Protein AF-A0A453GQE5-F1 (afdb_monomer_lite)

Foldseek 3Di:
DVLVVVLPDDLVVDPPVVSVCVVVVNDGSVLVNVVVVLCVDPVSVVQCVDPVSVVCVSVDVCVVVVVCVVVVCVVVVVD

Secondary structure (DSSP, 8-state):
-HHHHHTTS-GGGS-HHHHHHHHTT-S-HHHHHHHHHHHTSHHHHHHTTSHHHHHHHHH-HHHHHHHHHHHHHHHHS--

Sequence (79 aa):
LFVLAQAGRKLSSLPADLAAAVEGGRVTGDIVRRFAEMDASPLLRWLLRFRGFRERLLADDLFLAKLAMEMGVGMIAKV

pLDDT: mean 70.41, std 10.44, range [46.22, 85.56]

Structure (mmCIF, N/CA/C/O backbone):
data_AF-A0A453GQE5-F1
#
_entry.id   AF-A0A453GQE5-F1
#
loop_
_atom_site.group_PDB
_atom_site.id
_atom_site.type_symbol
_atom_site.label_atom_id
_atom_site.label_alt_id
_atom_site.label_comp_id
_atom_site.label_asym_id
_atom_site.label_entity_id
_atom_site.label_seq_id
_atom_site.pdbx_PDB_ins_code
_atom_site.Cartn_x
_atom_site.Cartn_y
_atom_site.Cartn_z
_atom_site.occupancy
_atom_si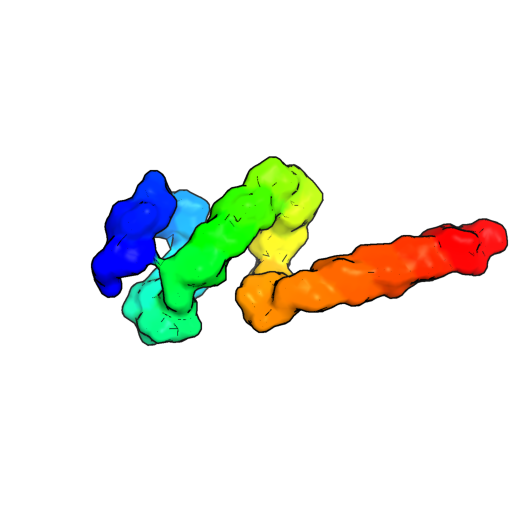te.B_iso_or_equiv
_atom_site.auth_seq_id
_atom_site.auth_comp_id
_atom_site.auth_asym_id
_atom_site.auth_atom_id
_atom_site.pdbx_PDB_model_num
ATOM 1 N N . LEU A 1 1 ? -7.363 5.024 17.833 1.00 50.53 1 LEU A N 1
ATOM 2 C CA . LEU A 1 1 ? -8.424 5.955 17.367 1.00 50.53 1 LEU A CA 1
ATOM 3 C C . LEU A 1 1 ? -7.919 7.347 16.954 1.00 50.53 1 LEU A C 1
ATOM 5 O O . LEU A 1 1 ? -8.312 7.802 15.891 1.00 50.53 1 LEU A O 1
ATOM 9 N N . PHE A 1 2 ? -7.022 8.006 17.702 1.00 48.72 2 PHE A N 1
ATOM 10 C CA . PHE A 1 2 ? -6.574 9.388 17.408 1.00 48.72 2 PHE A CA 1
ATOM 11 C C . PHE A 1 2 ? -5.812 9.573 16.075 1.00 48.72 2 PHE A C 1
ATOM 13 O O . PHE A 1 2 ? -5.791 10.646 15.483 1.00 48.72 2 PHE A O 1
ATOM 20 N N . VAL A 1 3 ? -5.204 8.501 15.572 1.00 51.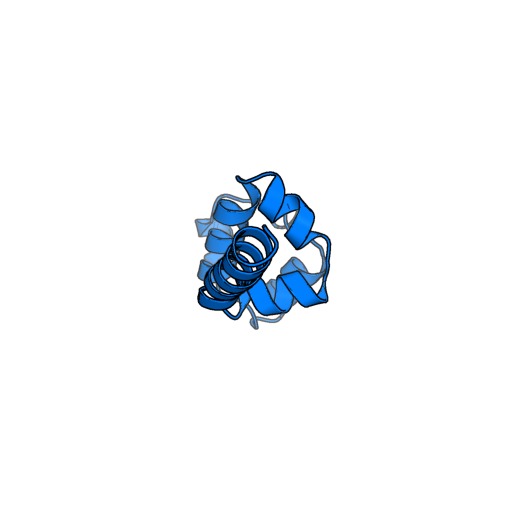00 3 VAL A N 1
ATOM 21 C CA . VAL A 1 3 ? -4.309 8.538 14.409 1.00 51.00 3 VAL A CA 1
ATOM 22 C C . VAL A 1 3 ? -5.063 8.511 13.066 1.00 51.00 3 VAL A C 1
ATOM 24 O O . VAL A 1 3 ? -4.608 9.086 12.082 1.00 51.00 3 VAL A O 1
ATOM 27 N N . LEU A 1 4 ? -6.258 7.916 13.035 1.00 50.56 4 LEU A N 1
ATOM 28 C CA . LEU A 1 4 ? -7.147 7.912 11.866 1.00 50.56 4 LEU A CA 1
ATOM 29 C C . LEU A 1 4 ? -7.781 9.287 11.612 1.00 50.56 4 LEU A C 1
ATOM 31 O O . LEU A 1 4 ? -7.981 9.668 10.463 1.00 50.56 4 LEU A O 1
ATOM 35 N N . ALA A 1 5 ? -8.047 10.047 12.680 1.00 48.28 5 ALA A N 1
ATOM 36 C CA . ALA A 1 5 ? -8.581 11.404 12.589 1.00 48.28 5 ALA A CA 1
ATOM 37 C C . ALA A 1 5 ? -7.545 12.408 12.043 1.00 48.28 5 ALA A C 1
ATOM 39 O O . ALA A 1 5 ? -7.914 13.309 11.296 1.00 48.28 5 ALA A O 1
ATOM 40 N N . GLN A 1 6 ? -6.251 12.222 12.344 1.00 46.22 6 GLN A N 1
ATOM 41 C CA . GLN A 1 6 ? -5.172 13.073 11.815 1.00 46.22 6 GLN A CA 1
ATOM 42 C C . GLN A 1 6 ? -4.831 12.808 10.341 1.00 46.22 6 GLN A C 1
ATOM 44 O O . GLN A 1 6 ? -4.314 13.695 9.671 1.00 46.22 6 GLN A O 1
ATOM 49 N N . ALA A 1 7 ? -5.132 11.620 9.810 1.00 52.25 7 ALA A N 1
ATOM 50 C CA . ALA A 1 7 ? -4.806 11.265 8.426 1.00 52.25 7 ALA A CA 1
ATOM 51 C C . ALA A 1 7 ? -5.790 11.835 7.381 1.00 52.25 7 ALA A C 1
ATOM 53 O O . ALA A 1 7 ? -5.612 11.602 6.187 1.00 52.25 7 ALA A O 1
ATOM 54 N N . GLY A 1 8 ? -6.848 12.546 7.794 1.00 47.78 8 GLY A N 1
ATOM 55 C CA . GLY A 1 8 ? -7.758 13.245 6.874 1.00 47.78 8 GLY A CA 1
ATOM 56 C C . GLY A 1 8 ? -8.524 12.349 5.885 1.00 47.78 8 GLY A C 1
ATOM 57 O O . GLY A 1 8 ? -9.139 12.854 4.947 1.00 47.78 8 GLY A O 1
ATOM 58 N N . ARG A 1 9 ? -8.518 11.020 6.065 1.00 54.28 9 ARG A N 1
ATOM 59 C CA . ARG A 1 9 ? -9.189 10.049 5.183 1.00 54.28 9 ARG A CA 1
ATOM 60 C C . ARG A 1 9 ? -10.114 9.140 5.987 1.00 54.28 9 ARG A C 1
ATOM 62 O O . ARG A 1 9 ? -9.719 8.545 6.984 1.00 54.28 9 ARG A O 1
ATOM 69 N N . LYS A 1 10 ? -11.362 9.016 5.521 1.00 51.62 10 LYS A N 1
ATOM 70 C CA . LYS A 1 10 ? -12.369 8.091 6.067 1.00 51.62 10 LYS A CA 1
ATOM 71 C C . LYS A 1 10 ? -11.865 6.647 5.964 1.00 51.62 10 LYS A C 1
ATOM 73 O O . LYS A 1 10 ? -11.431 6.244 4.884 1.00 51.62 10 LYS A O 1
ATOM 78 N N . LEU A 1 11 ? -12.031 5.852 7.030 1.00 52.78 11 LEU A N 1
ATOM 79 C CA . LEU A 1 11 ? -11.781 4.398 7.018 1.00 52.78 11 LEU A CA 1
ATOM 80 C C . LEU A 1 11 ? -12.455 3.688 5.831 1.00 52.78 11 LEU A C 1
ATOM 82 O O . LEU A 1 11 ? -11.913 2.711 5.334 1.00 52.78 11 LEU A O 1
ATOM 86 N N . SER A 1 12 ? -13.585 4.204 5.331 1.00 51.03 12 SER A N 1
ATOM 87 C CA . SER A 1 12 ? -14.289 3.655 4.161 1.00 51.03 12 SER A CA 1
ATOM 88 C C . SER A 1 12 ? -13.493 3.660 2.855 1.00 51.03 12 SER A C 1
ATOM 90 O O . SER A 1 12 ? -13.892 2.974 1.923 1.00 51.03 12 SER A O 1
ATOM 92 N N . SER A 1 13 ? -12.411 4.440 2.743 1.00 58.91 13 SER A N 1
ATOM 93 C CA . SER A 1 13 ? -11.572 4.440 1.538 1.00 58.91 13 SER A CA 1
ATOM 94 C C . SER A 1 13 ? -10.436 3.415 1.601 1.00 58.91 13 SER A C 1
ATOM 96 O O . SER A 1 13 ? -9.739 3.232 0.603 1.00 58.91 13 SER A O 1
ATOM 98 N N . LEU A 1 14 ? -10.224 2.782 2.759 1.00 64.75 14 LEU A N 1
ATOM 99 C CA . LEU A 1 14 ? -9.219 1.743 2.952 1.00 64.75 14 LEU A CA 1
ATOM 100 C C . LEU A 1 14 ? -9.842 0.370 2.658 1.00 64.75 14 LEU A C 1
ATOM 102 O O . LEU A 1 14 ? -11.014 0.142 2.966 1.00 64.75 14 LEU A O 1
ATOM 106 N N . PRO A 1 15 ? -9.081 -0.575 2.086 1.00 67.12 15 PRO A N 1
ATOM 107 C CA . PRO A 1 15 ? -9.570 -1.933 1.905 1.00 67.12 15 PRO A CA 1
ATOM 108 C C . PRO A 1 15 ? -9.851 -2.590 3.267 1.00 67.12 15 PRO A C 1
ATOM 110 O O . PRO A 1 15 ? -9.092 -2.394 4.215 1.00 67.12 15 PRO A O 1
ATOM 113 N N . ALA A 1 16 ? -10.916 -3.396 3.349 1.00 67.56 16 ALA A N 1
ATOM 114 C CA . ALA A 1 16 ? -11.451 -3.953 4.603 1.00 67.56 16 ALA A CA 1
ATOM 115 C C . ALA A 1 16 ? -10.405 -4.660 5.489 1.00 67.56 16 ALA A C 1
ATOM 117 O O . ALA A 1 16 ? -10.450 -4.560 6.710 1.00 67.56 16 ALA A O 1
ATOM 118 N N . ASP A 1 17 ? -9.430 -5.321 4.870 1.00 69.75 17 ASP A N 1
ATOM 119 C CA . ASP A 1 17 ? -8.314 -5.986 5.550 1.00 69.75 17 ASP A CA 1
ATOM 120 C C . ASP A 1 17 ? -7.381 -4.997 6.277 1.00 69.75 17 ASP A C 1
ATOM 122 O O . ASP A 1 17 ? -6.989 -5.219 7.420 1.00 69.75 17 ASP A O 1
ATOM 126 N N . LEU A 1 18 ? -7.107 -3.845 5.657 1.00 69.69 18 LEU A N 1
ATOM 127 C CA . LEU A 1 18 ? -6.301 -2.786 6.259 1.00 69.69 18 LEU A CA 1
ATOM 128 C C . LEU A 1 18 ? -7.084 -2.051 7.351 1.00 69.69 18 LEU A C 1
ATOM 130 O O . LEU A 1 18 ? -6.528 -1.738 8.398 1.00 69.69 18 LEU A O 1
ATOM 134 N N . ALA A 1 19 ? -8.382 -1.819 7.133 1.00 70.06 19 ALA A N 1
ATOM 135 C CA . ALA A 1 19 ? -9.261 -1.246 8.148 1.00 70.06 19 ALA A CA 1
ATOM 136 C C . ALA A 1 19 ? -9.301 -2.127 9.410 1.00 70.06 19 ALA A C 1
ATOM 138 O O . ALA A 1 19 ? -9.098 -1.618 10.509 1.00 70.06 19 ALA A O 1
ATOM 139 N N . ALA A 1 20 ? -9.444 -3.448 9.250 1.00 70.56 20 ALA A N 1
ATOM 140 C CA . ALA A 1 20 ? -9.407 -4.402 10.358 1.00 70.56 20 ALA A CA 1
ATOM 141 C C . ALA A 1 20 ? -8.043 -4.432 11.073 1.00 70.56 20 ALA A C 1
ATOM 143 O O . ALA A 1 20 ? -7.985 -4.534 12.298 1.00 70.56 20 ALA A O 1
ATOM 144 N N . ALA A 1 21 ? -6.935 -4.312 10.334 1.00 70.12 21 ALA A N 1
ATOM 145 C CA . ALA A 1 21 ? -5.593 -4.273 10.914 1.00 70.12 21 ALA A CA 1
ATOM 146 C C . ALA A 1 21 ? -5.310 -2.970 11.692 1.00 70.12 21 ALA A C 1
ATOM 148 O O . ALA A 1 21 ? -4.604 -2.992 12.704 1.00 70.12 21 ALA A O 1
ATOM 149 N N . VAL A 1 22 ? -5.893 -1.850 11.253 1.00 70.44 22 VAL A N 1
ATOM 150 C CA . VAL A 1 22 ? -5.843 -0.562 11.961 1.00 70.44 22 VAL A CA 1
ATOM 151 C C . VAL A 1 22 ? -6.732 -0.584 13.209 1.00 70.44 22 VAL A C 1
ATOM 153 O O . VAL A 1 22 ? -6.291 -0.149 14.272 1.00 70.44 22 VAL A O 1
ATOM 156 N N . GLU A 1 23 ? -7.951 -1.125 13.117 1.00 68.12 23 GLU A N 1
ATOM 157 C CA . GLU A 1 23 ? -8.858 -1.303 14.266 1.00 68.12 23 GLU A CA 1
ATOM 158 C C . GLU A 1 23 ? -8.257 -2.234 15.326 1.00 68.12 23 GLU A C 1
ATOM 160 O O . GLU A 1 23 ? -8.325 -1.950 16.519 1.00 68.12 23 GLU A O 1
ATOM 165 N N . GLY A 1 24 ? -7.581 -3.301 14.893 1.00 69.00 24 GLY A N 1
ATOM 166 C CA . GLY A 1 24 ? -6.876 -4.234 15.771 1.00 69.00 24 GLY A CA 1
ATOM 167 C C . GLY A 1 24 ? -5.570 -3.700 16.373 1.00 69.00 24 GLY A C 1
ATOM 168 O O . GLY A 1 24 ? -4.863 -4.465 17.024 1.00 69.00 24 GLY A O 1
ATOM 169 N N . GLY A 1 25 ? -5.203 -2.435 16.128 1.00 66.25 25 GLY A N 1
ATOM 170 C CA . GLY A 1 25 ? -3.993 -1.810 16.674 1.00 66.25 25 GLY A CA 1
ATOM 171 C C . GLY A 1 25 ? -2.671 -2.364 16.125 1.00 66.25 25 GLY A C 1
ATOM 172 O O . GLY A 1 25 ? -1.613 -2.040 16.655 1.00 66.25 25 GLY A O 1
ATOM 173 N N . ARG A 1 26 ? -2.711 -3.185 15.066 1.00 65.62 26 ARG A N 1
ATOM 174 C CA . ARG A 1 26 ? -1.520 -3.777 14.425 1.00 65.62 26 ARG A CA 1
ATOM 175 C C . ARG A 1 26 ? -0.851 -2.830 13.430 1.00 65.62 26 ARG A C 1
ATOM 177 O O . ARG A 1 26 ? 0.295 -3.051 13.058 1.00 65.62 26 ARG A O 1
ATOM 184 N N . VAL A 1 27 ? -1.571 -1.801 12.981 1.00 66.31 27 VAL A N 1
ATOM 185 C CA . VAL A 1 27 ? -1.132 -0.867 11.939 1.00 66.31 27 VAL A CA 1
ATOM 186 C C . VAL A 1 27 ? -1.228 0.571 12.447 1.00 66.31 27 VAL A C 1
ATOM 188 O O . VAL A 1 27 ? -2.308 1.068 12.766 1.00 66.31 27 VAL A O 1
ATOM 191 N N . THR A 1 28 ? -0.083 1.252 12.498 1.00 71.50 28 THR A N 1
ATOM 192 C CA . THR A 1 28 ? 0.038 2.672 12.866 1.00 71.50 28 THR A CA 1
ATOM 193 C C . THR A 1 28 ? -0.329 3.573 11.680 1.00 71.50 28 THR A C 1
ATOM 195 O O . THR A 1 28 ? -0.189 3.185 10.523 1.00 71.50 28 THR A O 1
ATOM 198 N N . GLY A 1 29 ? -0.758 4.812 11.935 1.00 68.69 29 GLY A N 1
ATOM 199 C CA . GLY A 1 29 ? -1.148 5.760 10.875 1.00 68.69 29 GLY A CA 1
ATOM 200 C C . GLY A 1 29 ? -0.071 6.129 9.873 1.00 68.69 29 GLY A C 1
ATOM 201 O O . GLY A 1 29 ? -0.412 6.595 8.792 1.00 68.69 29 GLY A O 1
ATOM 202 N N . ASP A 1 30 ? 1.201 5.891 10.187 1.00 69.81 30 ASP A N 1
ATOM 203 C CA . ASP A 1 30 ? 2.273 6.058 9.210 1.00 69.81 30 ASP A CA 1
ATOM 204 C C . ASP A 1 30 ? 2.098 5.102 8.014 1.00 69.81 30 ASP A C 1
ATOM 206 O O . ASP A 1 30 ? 2.216 5.519 6.865 1.00 69.81 30 ASP A O 1
ATOM 210 N N . ILE A 1 31 ? 1.650 3.863 8.260 1.00 72.25 31 ILE A N 1
ATOM 211 C CA . ILE A 1 31 ? 1.327 2.890 7.204 1.00 72.25 31 ILE A CA 1
ATOM 212 C C . ILE A 1 31 ? 0.104 3.335 6.393 1.00 72.25 31 ILE A C 1
ATOM 214 O O . ILE A 1 31 ? 0.065 3.153 5.179 1.00 72.25 31 ILE A O 1
ATOM 218 N N . VAL A 1 32 ? -0.890 3.954 7.035 1.00 72.38 32 VAL A N 1
ATOM 219 C CA . VAL A 1 32 ? -2.071 4.493 6.337 1.00 72.38 32 VAL A CA 1
ATOM 220 C C . VAL A 1 32 ? -1.683 5.664 5.433 1.00 72.38 32 VAL A C 1
ATOM 222 O O . VAL A 1 32 ? -2.161 5.754 4.303 1.00 72.38 32 VAL A O 1
ATOM 225 N N . ARG A 1 33 ? -0.786 6.539 5.901 1.00 73.31 33 ARG A N 1
ATOM 226 C CA . ARG A 1 33 ? -0.251 7.646 5.103 1.00 73.31 33 ARG A CA 1
ATOM 227 C C . ARG A 1 33 ? 0.574 7.133 3.921 1.00 73.31 33 ARG A C 1
ATOM 229 O O . ARG A 1 33 ? 0.340 7.570 2.800 1.00 73.31 33 ARG A O 1
ATOM 236 N N . ARG A 1 34 ? 1.442 6.143 4.143 1.00 73.25 34 ARG A N 1
ATOM 237 C CA . ARG A 1 34 ? 2.198 5.458 3.080 1.00 73.25 34 ARG A CA 1
ATOM 238 C C . ARG A 1 34 ? 1.290 4.786 2.056 1.00 73.25 34 ARG A C 1
ATOM 240 O O . ARG A 1 34 ? 1.506 4.933 0.860 1.00 73.25 34 ARG A O 1
ATOM 247 N N . PHE A 1 35 ? 0.229 4.113 2.503 1.00 75.38 35 PHE A N 1
ATOM 248 C CA . PHE A 1 35 ? -0.771 3.541 1.602 1.00 75.38 35 PHE A CA 1
ATOM 249 C C . PHE A 1 35 ? -1.422 4.620 0.730 1.00 75.38 35 PHE A C 1
ATOM 251 O O . PHE A 1 35 ? -1.631 4.395 -0.456 1.00 75.38 35 PHE A O 1
ATOM 258 N N . ALA A 1 36 ? -1.725 5.793 1.294 1.00 73.94 36 ALA A N 1
ATOM 259 C CA . ALA A 1 36 ? -2.306 6.901 0.542 1.00 73.94 36 ALA A CA 1
ATOM 260 C C . ALA A 1 36 ? -1.336 7.486 -0.499 1.00 73.94 36 ALA A C 1
ATOM 262 O O . ALA A 1 36 ? -1.770 7.791 -1.608 1.00 73.94 36 ALA A O 1
ATOM 263 N N . GLU A 1 37 ? -0.043 7.596 -0.182 1.00 76.62 37 GLU A N 1
ATOM 264 C CA . GLU A 1 37 ? 0.973 7.991 -1.169 1.00 76.62 37 GLU A CA 1
ATOM 265 C C . GLU A 1 37 ? 1.126 6.946 -2.281 1.00 76.62 37 GLU A C 1
ATOM 267 O O . GLU A 1 37 ? 1.197 7.293 -3.458 1.00 76.62 37 GLU A O 1
ATOM 272 N N . MET A 1 38 ? 1.093 5.655 -1.939 1.00 72.12 38 MET A N 1
ATOM 273 C CA . MET A 1 38 ? 1.154 4.573 -2.925 1.00 72.12 38 MET A CA 1
ATOM 274 C C . MET A 1 38 ? -0.116 4.488 -3.793 1.00 72.12 38 MET A C 1
ATOM 276 O O . MET A 1 38 ? -0.013 4.227 -4.990 1.00 72.12 38 MET A O 1
ATOM 280 N N . ASP A 1 39 ? -1.309 4.750 -3.244 1.00 74.50 39 ASP A N 1
ATOM 281 C CA . ASP A 1 39 ? -2.586 4.769 -3.987 1.00 74.50 39 ASP A CA 1
ATOM 282 C C . ASP A 1 39 ? -2.624 5.867 -5.068 1.00 74.50 39 ASP A C 1
ATOM 284 O O . ASP A 1 39 ? -3.372 5.741 -6.039 1.00 74.50 39 ASP A O 1
ATOM 288 N N . ALA A 1 40 ? -1.784 6.905 -4.950 1.00 77.19 40 ALA A N 1
ATOM 289 C CA . ALA A 1 40 ? -1.663 7.961 -5.954 1.00 77.19 40 ALA A CA 1
ATOM 290 C C . ALA A 1 40 ? -1.077 7.459 -7.287 1.00 77.19 40 ALA A C 1
ATOM 292 O O . ALA A 1 40 ? -1.373 8.023 -8.341 1.00 77.19 40 ALA A O 1
ATOM 293 N N . SER A 1 41 ? -0.281 6.383 -7.269 1.00 78.50 41 SER A N 1
ATOM 294 C CA . SER A 1 41 ? 0.255 5.772 -8.487 1.00 78.50 41 SER A CA 1
ATOM 295 C C . SER A 1 41 ? -0.663 4.657 -8.998 1.00 78.50 41 SER A C 1
ATOM 297 O O . SER A 1 41 ? -0.878 3.671 -8.289 1.00 78.50 41 SER A O 1
ATOM 299 N N . PRO A 1 42 ? -1.148 4.713 -10.253 1.00 78.12 42 PRO A N 1
ATOM 300 C CA . 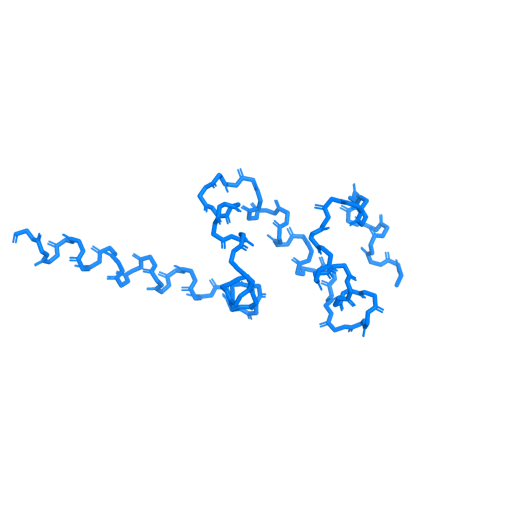PRO A 1 42 ? -2.064 3.703 -10.791 1.00 78.12 42 PRO A CA 1
ATOM 301 C C . PRO A 1 42 ? -1.456 2.290 -10.826 1.00 78.12 42 PRO A C 1
ATOM 303 O O . PRO A 1 42 ? -2.171 1.311 -10.611 1.00 78.12 42 PRO A O 1
ATOM 306 N N . LEU A 1 43 ? -0.136 2.178 -11.025 1.00 80.62 43 LEU A N 1
ATOM 307 C CA . LEU A 1 43 ? 0.593 0.906 -10.972 1.00 80.62 43 LEU A CA 1
ATOM 308 C C . LEU A 1 43 ? 0.569 0.297 -9.561 1.00 80.62 43 LEU A C 1
ATOM 310 O O . LEU A 1 43 ? 0.231 -0.872 -9.386 1.00 80.62 43 LEU A O 1
ATOM 314 N N . LEU A 1 44 ? 0.895 1.100 -8.547 1.00 78.06 44 LEU A N 1
ATOM 315 C CA . LEU A 1 44 ? 0.912 0.662 -7.153 1.00 78.06 44 LEU A CA 1
ATOM 316 C C . LEU A 1 44 ? -0.495 0.361 -6.656 1.00 78.06 44 LEU A C 1
ATOM 318 O O . LEU A 1 44 ? -0.705 -0.660 -6.016 1.00 78.06 44 LEU A O 1
ATOM 322 N N . ARG A 1 45 ? -1.486 1.166 -7.036 1.00 78.94 45 ARG A N 1
ATOM 323 C CA . ARG A 1 45 ? -2.899 0.898 -6.764 1.00 78.94 45 ARG A CA 1
ATOM 324 C C . ARG A 1 45 ? -3.361 -0.449 -7.315 1.00 78.94 45 ARG A C 1
ATOM 326 O O . ARG A 1 45 ? -4.087 -1.185 -6.646 1.00 78.94 45 ARG A O 1
ATOM 333 N N . TRP A 1 46 ? -2.929 -0.790 -8.527 1.00 81.81 46 TRP A N 1
ATOM 334 C CA . TRP A 1 46 ? -3.189 -2.102 -9.111 1.00 81.81 46 TRP A CA 1
ATOM 335 C C . TRP A 1 46 ? -2.497 -3.216 -8.316 1.00 81.81 46 TRP A C 1
ATOM 337 O O . TRP A 1 46 ? -3.125 -4.220 -7.987 1.00 81.81 46 TRP A O 1
ATOM 347 N N . LEU A 1 47 ? -1.244 -3.005 -7.922 1.00 79.94 47 LEU A N 1
ATOM 348 C CA .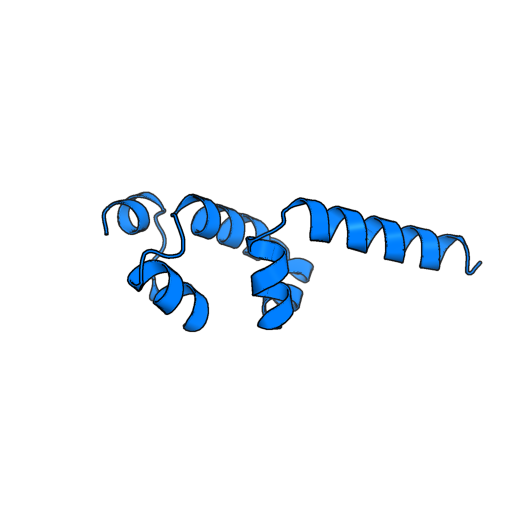 LEU A 1 47 ? -0.442 -3.959 -7.159 1.00 79.94 47 LEU A CA 1
ATOM 349 C C . LEU A 1 47 ? -1.002 -4.200 -5.743 1.00 79.94 47 LEU A C 1
ATOM 351 O O . LEU A 1 47 ? -1.064 -5.332 -5.263 1.00 79.94 47 LEU A O 1
ATOM 355 N N . LEU A 1 48 ? -1.535 -3.148 -5.119 1.00 76.56 48 LEU A N 1
ATOM 356 C CA . LEU A 1 48 ? -2.232 -3.185 -3.838 1.00 76.56 48 LEU A CA 1
ATOM 357 C C . LEU A 1 48 ? -3.532 -4.005 -3.896 1.00 76.56 48 LEU A C 1
ATOM 359 O O . LEU A 1 48 ? -4.041 -4.357 -2.834 1.00 76.56 48 LEU A O 1
ATOM 363 N N . ARG A 1 49 ? -4.083 -4.378 -5.068 1.00 76.81 49 ARG A N 1
ATOM 364 C CA . ARG A 1 49 ? -5.220 -5.328 -5.143 1.00 76.81 49 ARG A CA 1
ATOM 365 C C . ARG A 1 49 ? -4.845 -6.719 -4.637 1.00 76.81 49 ARG A C 1
ATOM 367 O O . ARG A 1 49 ? -5.716 -7.412 -4.113 1.00 76.81 49 ARG A O 1
ATOM 374 N N . PHE A 1 50 ? -3.579 -7.115 -4.742 1.00 81.50 50 PHE A N 1
ATOM 375 C CA . PHE A 1 50 ? -3.108 -8.407 -4.257 1.00 81.50 50 PHE A CA 1
ATOM 376 C C .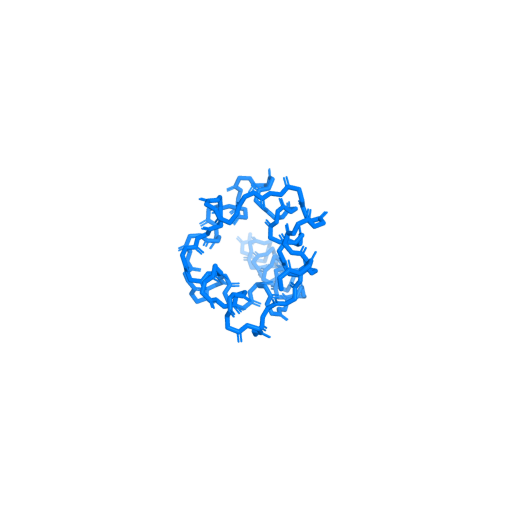 PHE A 1 50 ? -2.858 -8.346 -2.749 1.00 81.50 50 PHE A C 1
ATOM 378 O O . PHE A 1 50 ? -1.974 -7.628 -2.291 1.00 81.50 50 PHE A O 1
ATOM 385 N N . ARG A 1 51 ? -3.629 -9.114 -1.967 1.00 74.00 51 ARG A N 1
ATOM 386 C CA . ARG A 1 51 ? -3.565 -9.099 -0.494 1.00 74.00 51 ARG A CA 1
ATOM 387 C C . ARG A 1 51 ? -2.158 -9.400 0.039 1.00 74.00 51 ARG A C 1
ATOM 389 O O . ARG A 1 51 ? -1.589 -8.560 0.722 1.00 74.00 51 ARG A O 1
ATOM 396 N N . GLY A 1 52 ? -1.558 -10.516 -0.380 1.00 78.88 52 GLY A N 1
ATOM 397 C CA . GLY A 1 52 ? -0.218 -10.901 0.085 1.00 78.88 52 GLY A CA 1
ATOM 398 C C . GLY A 1 52 ? 0.891 -9.939 -0.354 1.00 78.88 52 GLY A C 1
ATOM 399 O O . GLY A 1 52 ? 1.876 -9.759 0.360 1.00 78.88 52 GLY A O 1
ATOM 400 N N . PHE A 1 53 ? 0.718 -9.277 -1.504 1.00 78.06 53 PHE A N 1
ATOM 401 C CA . PHE A 1 53 ? 1.662 -8.262 -1.963 1.00 78.06 53 PHE A CA 1
ATOM 402 C C . PHE A 1 53 ? 1.519 -6.975 -1.154 1.00 78.06 53 PHE A C 1
ATOM 404 O O . PHE A 1 53 ? 2.518 -6.419 -0.721 1.00 78.06 53 PHE A O 1
ATOM 411 N N . ARG A 1 54 ? 0.283 -6.539 -0.886 1.00 77.31 54 ARG A N 1
ATOM 412 C CA . ARG A 1 54 ? -0.019 -5.398 -0.017 1.00 77.31 54 ARG A CA 1
ATOM 413 C C . ARG A 1 54 ? 0.601 -5.578 1.366 1.00 77.31 54 ARG A C 1
ATOM 415 O O . ARG A 1 54 ? 1.222 -4.651 1.858 1.00 77.31 54 ARG A O 1
ATOM 422 N N . GLU A 1 55 ? 0.475 -6.755 1.970 1.00 80.25 55 GLU A N 1
ATOM 423 C CA . GLU A 1 55 ? 1.067 -7.036 3.285 1.00 80.25 55 GLU A CA 1
ATOM 424 C C . GLU A 1 55 ? 2.595 -6.895 3.268 1.00 80.25 55 GLU A C 1
ATOM 426 O O . GLU A 1 55 ? 3.154 -6.238 4.142 1.00 80.25 55 GLU A O 1
ATOM 431 N N . ARG A 1 56 ? 3.273 -7.440 2.247 1.00 80.81 56 ARG A N 1
ATOM 432 C CA . ARG A 1 56 ? 4.732 -7.297 2.083 1.00 80.81 56 ARG A CA 1
ATOM 433 C C . ARG A 1 56 ? 5.146 -5.855 1.797 1.00 80.81 56 ARG A C 1
ATOM 435 O O . ARG A 1 56 ? 6.093 -5.370 2.392 1.00 80.81 56 ARG A O 1
ATOM 442 N N . LEU A 1 57 ? 4.419 -5.185 0.911 1.00 75.75 57 LEU A N 1
ATOM 443 C CA . LEU A 1 57 ? 4.705 -3.832 0.445 1.00 75.75 57 LEU A CA 1
ATOM 444 C C . LEU A 1 57 ? 4.494 -2.780 1.541 1.00 75.75 57 LEU A C 1
ATOM 446 O O . LEU A 1 57 ? 5.229 -1.804 1.606 1.00 75.75 57 LEU A O 1
ATOM 450 N N . LEU A 1 58 ? 3.493 -2.970 2.406 1.00 74.06 58 LEU A N 1
ATOM 451 C CA . LEU A 1 58 ? 3.254 -2.073 3.539 1.00 74.06 58 LEU A CA 1
ATOM 452 C C . LEU A 1 58 ? 4.188 -2.366 4.718 1.00 74.06 58 LEU A C 1
ATOM 454 O O . LEU A 1 58 ? 4.443 -1.464 5.515 1.00 74.06 58 LEU A O 1
ATOM 458 N N . ALA A 1 59 ? 4.674 -3.603 4.843 1.00 76.06 59 ALA A N 1
ATOM 459 C CA . ALA A 1 59 ? 5.636 -3.988 5.870 1.00 76.06 59 ALA A CA 1
ATOM 460 C C . ALA A 1 59 ? 7.087 -3.642 5.495 1.00 76.06 59 ALA A C 1
ATOM 462 O O . ALA A 1 59 ? 7.893 -3.394 6.388 1.00 76.06 59 ALA A O 1
ATOM 463 N N . ASP A 1 60 ? 7.420 -3.620 4.202 1.00 75.19 60 ASP A N 1
ATOM 464 C CA . ASP A 1 60 ? 8.787 -3.485 3.702 1.00 75.19 60 ASP A CA 1
ATOM 465 C C . ASP A 1 60 ? 8.850 -2.497 2.523 1.00 75.19 60 ASP A C 1
ATOM 467 O O . ASP A 1 60 ? 8.434 -2.785 1.401 1.00 75.19 60 ASP A O 1
ATOM 471 N N . ASP A 1 61 ? 9.372 -1.302 2.798 1.00 68.50 61 ASP A N 1
ATOM 472 C CA . ASP A 1 61 ? 9.501 -0.199 1.833 1.00 68.50 61 ASP A CA 1
ATOM 473 C C . ASP A 1 61 ? 10.565 -0.492 0.753 1.00 68.50 61 ASP A C 1
ATOM 475 O O . ASP A 1 61 ? 10.430 -0.125 -0.416 1.00 68.50 61 ASP A O 1
ATOM 479 N N . LEU A 1 62 ? 11.592 -1.263 1.124 1.00 74.50 62 LEU A N 1
ATOM 480 C CA . LEU A 1 62 ? 12.666 -1.702 0.233 1.00 74.50 62 LEU A CA 1
ATOM 481 C C . LEU A 1 62 ? 12.210 -2.803 -0.728 1.00 74.50 62 LEU A C 1
ATOM 483 O O . LEU A 1 62 ? 12.831 -2.987 -1.775 1.00 74.50 62 LEU A O 1
ATOM 487 N N . PHE A 1 63 ? 11.130 -3.517 -0.415 1.00 81.00 63 PHE A N 1
ATOM 488 C CA . PHE A 1 63 ? 10.615 -4.614 -1.223 1.00 81.00 63 PHE A CA 1
ATOM 489 C C . PHE A 1 63 ? 10.252 -4.162 -2.634 1.00 81.00 63 PHE A C 1
ATOM 491 O O . PHE A 1 63 ? 10.622 -4.838 -3.591 1.00 81.00 63 PHE A O 1
ATOM 498 N N . LEU A 1 64 ? 9.599 -3.004 -2.788 1.00 76.12 64 LEU A N 1
ATOM 499 C CA . LEU A 1 64 ? 9.252 -2.464 -4.105 1.00 76.12 64 LEU A CA 1
ATOM 500 C C . LEU A 1 64 ? 10.494 -2.068 -4.900 1.00 76.12 64 LEU A C 1
ATOM 502 O O . LEU A 1 64 ? 10.600 -2.411 -6.074 1.00 76.12 64 LEU A O 1
ATOM 506 N N . ALA A 1 65 ? 11.433 -1.367 -4.261 1.00 79.88 65 ALA A N 1
ATOM 507 C CA . ALA A 1 65 ? 12.681 -0.953 -4.892 1.00 79.88 65 ALA A CA 1
ATOM 508 C C . ALA A 1 65 ? 13.500 -2.172 -5.340 1.00 79.88 65 ALA A C 1
ATOM 510 O O . ALA A 1 65 ? 14.032 -2.200 -6.447 1.00 79.88 65 ALA A O 1
ATOM 511 N N . LYS A 1 66 ? 13.528 -3.219 -4.512 1.00 84.00 66 LYS A N 1
ATOM 512 C CA . LYS A 1 66 ? 14.205 -4.479 -4.806 1.00 84.00 66 LYS A CA 1
ATOM 513 C C . LYS A 1 66 ? 13.531 -5.243 -5.943 1.00 84.00 66 LYS A C 1
ATOM 515 O O . LYS A 1 66 ? 14.220 -5.702 -6.845 1.00 84.00 66 LYS A O 1
ATOM 520 N N . LEU A 1 67 ? 12.200 -5.326 -5.953 1.00 82.81 67 LEU A N 1
ATOM 521 C CA . LEU A 1 67 ? 11.444 -5.936 -7.052 1.00 82.81 67 LEU A CA 1
ATOM 522 C C . LEU A 1 67 ? 11.608 -5.174 -8.365 1.00 82.81 67 LEU A C 1
ATOM 524 O O . LEU A 1 67 ? 11.751 -5.796 -9.412 1.00 82.81 67 LEU A O 1
ATOM 528 N N . ALA A 1 68 ? 11.598 -3.842 -8.313 1.00 81.06 68 ALA A N 1
ATOM 529 C CA . ALA A 1 68 ? 11.828 -2.995 -9.475 1.00 81.06 68 ALA A CA 1
ATOM 530 C C . ALA A 1 68 ? 13.251 -3.164 -10.018 1.00 81.06 68 ALA A C 1
ATOM 532 O O . ALA A 1 68 ? 13.437 -3.209 -11.230 1.00 81.06 68 ALA A O 1
ATOM 533 N N . MET A 1 69 ? 14.241 -3.309 -9.135 1.00 84.75 69 MET A N 1
ATOM 534 C CA . MET A 1 69 ? 15.626 -3.564 -9.518 1.00 84.75 69 MET A CA 1
ATOM 535 C C . MET A 1 69 ? 15.792 -4.959 -10.139 1.00 84.75 69 MET A C 1
ATOM 537 O O . MET A 1 69 ? 16.348 -5.059 -11.225 1.00 84.75 69 MET A O 1
ATOM 541 N N . GLU A 1 70 ? 15.241 -6.011 -9.529 1.00 85.56 70 GLU A N 1
ATOM 542 C CA . GLU A 1 70 ? 15.284 -7.379 -10.074 1.00 85.56 70 GLU A CA 1
ATOM 543 C C . GLU A 1 70 ? 14.530 -7.498 -11.410 1.00 85.56 70 GLU A C 1
ATOM 545 O O . GLU A 1 70 ? 15.056 -8.062 -12.370 1.00 85.56 70 GLU A O 1
ATOM 550 N N . MET A 1 71 ? 13.323 -6.923 -11.528 1.00 81.25 71 MET A N 1
ATOM 551 C CA . MET A 1 71 ? 12.601 -6.891 -12.809 1.00 81.25 71 MET A CA 1
ATOM 552 C C . MET A 1 71 ? 13.304 -6.018 -13.852 1.00 81.25 71 MET A C 1
ATOM 554 O O . MET A 1 71 ? 13.319 -6.376 -15.028 1.00 81.25 71 MET A O 1
ATOM 558 N N . GLY A 1 72 ? 13.889 -4.891 -13.443 1.00 79.75 72 GLY A N 1
ATOM 559 C CA . GLY A 1 72 ? 14.628 -3.991 -14.326 1.00 79.75 72 GLY A CA 1
ATOM 560 C C . GLY A 1 72 ? 15.883 -4.654 -14.888 1.00 79.75 72 GLY A C 1
ATOM 561 O O . GLY A 1 72 ? 16.082 -4.656 -16.099 1.00 79.75 72 GLY A O 1
ATOM 562 N N . VAL A 1 73 ? 16.679 -5.302 -14.034 1.00 78.56 73 VAL A N 1
ATOM 563 C CA . VAL A 1 73 ? 17.842 -6.097 -14.452 1.00 78.56 73 VAL A CA 1
ATOM 564 C C . VAL A 1 73 ? 17.410 -7.266 -15.337 1.00 78.56 73 VAL A C 1
ATOM 566 O O . VAL A 1 73 ? 18.032 -7.497 -16.368 1.00 78.56 73 VAL A O 1
ATOM 569 N N . GLY A 1 74 ? 16.321 -7.965 -15.002 1.00 75.62 74 GLY A N 1
ATOM 570 C CA . GLY A 1 74 ? 15.805 -9.080 -15.799 1.00 75.62 74 GLY A CA 1
ATOM 571 C C . GLY A 1 74 ? 15.282 -8.679 -17.184 1.00 75.62 74 GLY A C 1
ATOM 572 O O . GLY A 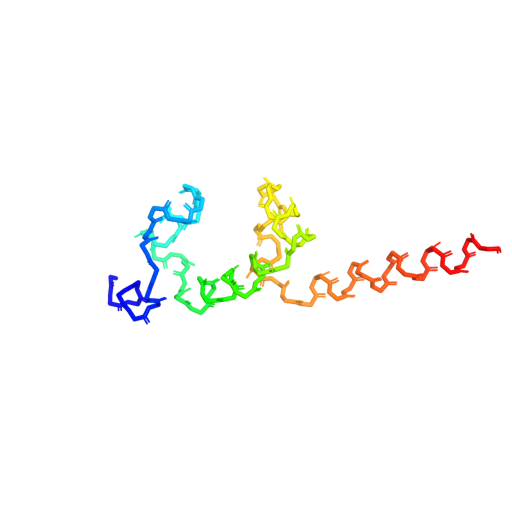1 74 ? 15.425 -9.454 -18.126 1.00 75.62 74 GLY A O 1
ATOM 573 N N . MET A 1 75 ? 14.714 -7.478 -17.336 1.00 73.25 75 MET A N 1
ATOM 574 C CA . MET A 1 75 ? 14.345 -6.926 -18.647 1.00 73.25 75 MET A CA 1
ATOM 575 C C . MET A 1 75 ? 15.563 -6.444 -19.442 1.00 73.25 75 MET A C 1
ATOM 577 O O . MET A 1 75 ? 15.621 -6.681 -20.642 1.00 73.25 75 MET A O 1
ATOM 581 N N . ILE A 1 76 ? 16.537 -5.796 -18.793 1.00 70.06 76 ILE A N 1
ATOM 582 C CA . ILE A 1 76 ? 17.728 -5.251 -19.467 1.00 70.06 76 ILE A CA 1
ATOM 583 C C . ILE A 1 76 ? 18.698 -6.363 -19.884 1.00 70.06 76 ILE A C 1
ATOM 585 O O . ILE A 1 76 ? 19.267 -6.297 -20.965 1.00 70.06 76 ILE A O 1
ATOM 589 N N . ALA A 1 77 ? 18.888 -7.392 -19.057 1.00 67.06 77 ALA A N 1
ATOM 590 C CA . ALA A 1 77 ? 19.769 -8.522 -19.364 1.00 67.06 77 ALA A CA 1
ATOM 591 C C . ALA A 1 77 ? 19.128 -9.542 -20.320 1.00 67.06 77 ALA A C 1
ATOM 593 O O . ALA A 1 77 ? 19.801 -10.451 -20.802 1.00 67.06 77 ALA A O 1
ATOM 594 N N . LYS A 1 78 ? 17.824 -9.406 -20.587 1.00 57.19 78 LYS A N 1
ATOM 595 C CA . LYS A 1 78 ? 17.091 -10.178 -21.592 1.00 57.19 78 LYS A CA 1
ATOM 596 C C . LYS A 1 78 ? 16.880 -9.327 -22.848 1.00 57.19 78 LYS A C 1
ATOM 598 O O . LYS A 1 78 ? 15.762 -9.224 -23.349 1.00 57.19 78 LYS A O 1
ATOM 603 N N . VAL A 1 79 ? 17.975 -8.725 -23.315 1.00 49.88 79 VAL A N 1
ATOM 604 C CA . VAL A 1 79 ? 18.142 -8.119 -24.644 1.00 49.88 79 VAL A CA 1
ATOM 605 C C . VAL A 1 79 ? 19.173 -8.914 -25.431 1.00 49.88 79 VAL A C 1
ATOM 607 O O . VAL A 1 79 ? 20.156 -9.373 -24.805 1.00 49.88 79 VAL A O 1
#

Organism: Aegilops tauschii subsp. strangulata (NCBI:txid200361)

Radius of gyration: 14.59 Å; chains: 1; bounding box: 34×24×42 Å